Protein AF-A0A657PQG6-F1 (afdb_monomer_lite)

InterPro domains:
  IPR012336 Thioredoxin-like fold [PF13899] (31-86)
  IPR036249 Thioredoxin-like superfamily [SSF52833] (16-89)

pLDDT: mean 85.12, std 19.15, range [45.16, 98.56]

Secondary structure (DSSP, 8-state):
--SSSTTSSSSSS------------PPEEPSBHHHHHHHHHHHT--EEEEEE-TT-HHHHHHIIIIIHHHHHTTTTTTT-EEEEEESS--SEEE-TTS-EEEHHHHHHHTT---

Structure (mmCIF, N/CA/C/O backbone):
data_AF-A0A657PQG6-F1
#
_entry.id   AF-A0A657PQG6-F1
#
loop_
_atom_site.group_PDB
_atom_site.id
_atom_site.type_symbol
_atom_site.label_atom_id
_atom_site.label_alt_id
_atom_site.label_comp_id
_atom_site.label_asym_id
_atom_site.label_entity_id
_atom_site.label_seq_id
_atom_site.pdbx_PDB_ins_code
_atom_site.Cartn_x
_atom_site.Cartn_y
_atom_site.Cartn_z
_atom_site.occupancy
_atom_site.B_iso_or_equiv
_atom_site.auth_seq_id
_atom_site.auth_comp_id
_atom_site.auth_asym_id
_atom_site.auth_atom_id
_atom_site.pdbx_PDB_model_num
ATOM 1 N N . MET A 1 1 ? 28.199 -11.681 62.752 1.00 46.59 1 MET A N 1
ATOM 2 C CA . MET A 1 1 ? 26.882 -11.893 62.102 1.00 46.59 1 MET A CA 1
ATOM 3 C C . MET A 1 1 ? 26.497 -10.718 61.183 1.00 46.59 1 MET A C 1
ATOM 5 O O . MET A 1 1 ? 25.406 -10.188 61.295 1.00 46.59 1 MET A O 1
ATOM 9 N N . LYS A 1 2 ? 27.387 -10.283 60.269 1.00 46.31 2 LYS A N 1
ATOM 10 C CA . LYS A 1 2 ? 27.177 -9.099 59.397 1.00 46.31 2 LYS A CA 1
ATOM 11 C C . LYS A 1 2 ? 27.077 -9.433 57.897 1.00 46.31 2 LYS A C 1
ATOM 13 O O . LYS A 1 2 ? 26.935 -8.536 57.080 1.00 46.31 2 LYS A O 1
ATOM 18 N N . LYS A 1 3 ? 27.152 -10.719 57.524 1.00 47.78 3 LYS A N 1
ATOM 19 C CA . LYS A 1 3 ? 27.176 -11.155 56.115 1.00 47.78 3 LYS A CA 1
ATOM 20 C C . LYS A 1 3 ? 25.785 -11.342 55.492 1.00 47.78 3 LYS A C 1
ATOM 22 O O . LYS A 1 3 ? 25.679 -11.340 54.276 1.00 47.78 3 LYS A O 1
ATOM 27 N N . SER A 1 4 ? 24.727 -11.434 56.300 1.00 49.72 4 SER A N 1
ATOM 28 C CA . SER A 1 4 ? 23.377 -11.746 55.802 1.00 49.72 4 SER A CA 1
ATOM 29 C C . SER A 1 4 ? 22.587 -10.527 55.305 1.00 49.72 4 SER A C 1
ATOM 31 O O . SER A 1 4 ? 21.626 -10.695 54.569 1.00 49.72 4 SER A O 1
ATOM 33 N N . ILE A 1 5 ? 22.998 -9.302 55.661 1.00 50.53 5 ILE A N 1
ATOM 34 C CA . ILE A 1 5 ? 22.299 -8.062 55.262 1.00 50.53 5 ILE A CA 1
ATOM 35 C C . ILE A 1 5 ? 22.761 -7.578 53.876 1.00 50.53 5 ILE A C 1
ATOM 37 O O . ILE A 1 5 ? 21.990 -6.974 53.138 1.00 50.53 5 ILE A O 1
ATOM 41 N N . SER A 1 6 ? 23.990 -7.922 53.472 1.00 47.03 6 SER A N 1
ATOM 42 C CA . SER A 1 6 ? 24.551 -7.530 52.172 1.00 47.03 6 SER A CA 1
ATOM 43 C C . SER A 1 6 ? 23.904 -8.242 50.978 1.00 47.03 6 SER A C 1
ATOM 45 O O . SER A 1 6 ? 24.015 -7.752 49.859 1.00 47.03 6 SER A O 1
ATOM 47 N N . LEU A 1 7 ? 23.241 -9.385 51.194 1.00 48.12 7 LEU A N 1
ATOM 48 C CA . LEU A 1 7 ? 22.617 -10.159 50.114 1.00 48.12 7 LEU A CA 1
ATOM 49 C C . LEU A 1 7 ? 21.232 -9.636 49.703 1.00 48.12 7 LEU A C 1
ATOM 51 O O . LEU A 1 7 ? 20.788 -9.920 48.597 1.00 48.12 7 LEU A O 1
ATOM 55 N N . LEU A 1 8 ? 20.556 -8.859 50.556 1.00 50.97 8 LEU A N 1
ATOM 56 C CA . LEU A 1 8 ? 19.192 -8.384 50.289 1.00 50.97 8 LEU A CA 1
ATOM 57 C C . LEU A 1 8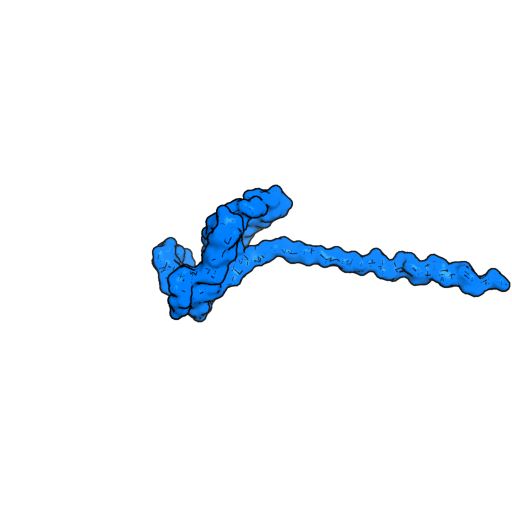 ? 19.142 -7.106 49.435 1.00 50.97 8 LEU A C 1
ATOM 59 O O . LEU A 1 8 ? 18.113 -6.819 48.835 1.00 50.97 8 LEU A O 1
ATOM 63 N N . LEU A 1 9 ? 20.250 -6.365 49.324 1.00 49.41 9 LEU A N 1
ATOM 64 C CA . LEU A 1 9 ? 20.324 -5.122 48.541 1.00 49.41 9 LEU A CA 1
ATOM 65 C C . LEU A 1 9 ? 20.792 -5.322 47.091 1.00 49.41 9 LEU A C 1
ATOM 67 O O . LEU A 1 9 ? 20.583 -4.441 46.266 1.00 49.41 9 LEU A O 1
ATOM 71 N N . PHE A 1 10 ? 21.377 -6.475 46.754 1.00 51.12 10 PHE A N 1
ATOM 72 C CA . PHE A 1 10 ? 21.836 -6.761 45.386 1.00 51.12 10 PHE A CA 1
ATOM 73 C C . PHE A 1 10 ? 20.771 -7.463 44.519 1.00 51.12 10 PHE A C 1
ATOM 75 O O . PHE A 1 10 ? 20.937 -7.588 43.311 1.00 51.12 10 PHE A O 1
A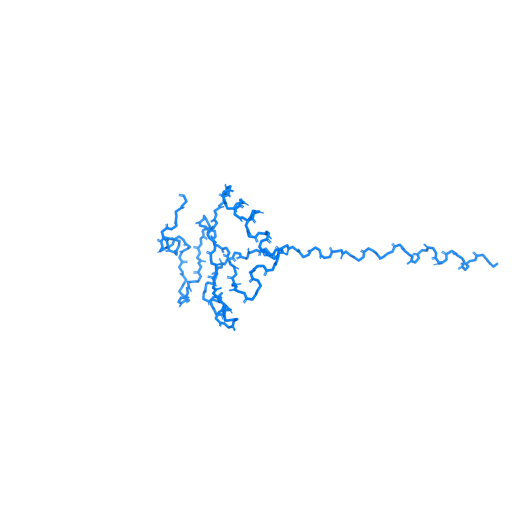TOM 82 N N . GLY A 1 11 ? 19.658 -7.908 45.119 1.00 47.47 11 GLY A N 1
ATOM 83 C CA . GLY A 1 11 ? 18.587 -8.636 44.425 1.00 47.47 11 GLY A CA 1
ATOM 84 C C . GLY A 1 11 ? 17.505 -7.765 43.772 1.00 47.47 11 GLY A C 1
ATOM 85 O O . GLY A 1 11 ? 16.726 -8.270 42.973 1.00 47.47 11 GLY A O 1
ATOM 86 N N . LEU A 1 12 ? 17.446 -6.464 44.081 1.00 53.75 12 LEU A N 1
ATOM 87 C CA . LEU A 1 12 ? 16.391 -5.552 43.601 1.00 53.75 12 LEU A CA 1
ATOM 88 C C . LEU A 1 12 ? 16.761 -4.767 42.327 1.00 53.75 12 LEU A C 1
ATOM 90 O O . LEU A 1 12 ? 15.947 -3.992 41.837 1.00 53.75 12 LEU A O 1
ATOM 94 N N . MET A 1 13 ? 17.957 -4.972 41.765 1.00 56.59 13 MET A N 1
ATOM 95 C CA . MET A 1 13 ? 18.503 -4.151 40.670 1.00 56.59 13 MET A CA 1
ATOM 96 C C . MET A 1 13 ? 18.581 -4.881 39.315 1.00 56.59 13 MET A C 1
ATOM 98 O O . MET A 1 13 ? 19.475 -4.610 38.524 1.00 56.59 13 MET A O 1
ATOM 102 N N . PHE A 1 14 ? 17.676 -5.824 39.029 1.00 57.28 14 PHE A N 1
ATOM 103 C CA . PHE A 1 14 ? 17.650 -6.512 37.722 1.00 57.28 14 PHE A CA 1
ATOM 104 C C . PHE A 1 14 ? 16.251 -6.757 37.134 1.00 57.28 14 PHE A C 1
ATOM 106 O O . PHE A 1 14 ? 16.107 -7.522 36.185 1.00 57.28 14 PHE A O 1
ATOM 113 N N . ILE A 1 15 ? 15.214 -6.072 37.631 1.00 55.59 15 ILE A N 1
ATOM 114 C CA . ILE A 1 15 ? 13.881 -6.073 37.000 1.00 55.59 15 ILE A CA 1
ATOM 115 C C . ILE A 1 15 ? 13.725 -4.814 36.137 1.00 55.59 15 ILE A C 1
ATOM 117 O O . ILE A 1 15 ? 12.837 -3.996 36.339 1.00 55.59 15 ILE A O 1
ATOM 121 N N . SER A 1 16 ? 14.605 -4.641 35.156 1.00 55.09 16 SER A N 1
ATOM 122 C CA . SER A 1 16 ? 14.278 -3.886 33.944 1.00 55.09 16 SER A CA 1
ATOM 123 C C . SER A 1 16 ? 14.071 -4.901 32.829 1.00 55.09 16 SER A C 1
ATOM 125 O O . SER A 1 16 ? 14.841 -5.001 31.876 1.00 55.09 16 SER A O 1
ATOM 127 N N . LEU A 1 17 ? 13.025 -5.714 33.005 1.00 54.62 17 LEU A N 1
ATOM 128 C CA . LEU A 1 17 ? 12.463 -6.527 31.940 1.00 54.62 17 LEU A CA 1
ATOM 129 C C . LEU A 1 17 ? 12.057 -5.539 30.846 1.00 54.62 17 LEU A C 1
ATOM 131 O O . LEU A 1 17 ? 11.155 -4.728 31.051 1.00 54.62 17 LEU A O 1
ATOM 135 N N . GLY A 1 18 ? 12.832 -5.523 29.760 1.00 54.38 18 GLY A N 1
ATOM 136 C CA . GLY A 1 18 ? 12.673 -4.567 28.678 1.00 54.38 18 GLY A CA 1
ATOM 137 C C . GLY A 1 18 ? 11.211 -4.493 28.274 1.00 54.38 18 GLY A C 1
ATOM 138 O O . GLY A 1 18 ? 10.582 -5.522 28.025 1.00 54.38 18 GLY A O 1
ATOM 139 N N . ALA A 1 19 ? 10.669 -3.277 28.225 1.00 53.94 19 ALA A N 1
ATOM 140 C CA . ALA A 1 19 ? 9.474 -3.046 27.447 1.00 53.94 19 ALA A CA 1
ATOM 141 C C . ALA A 1 19 ? 9.820 -3.523 26.037 1.00 53.94 19 ALA A C 1
ATOM 143 O O . ALA A 1 19 ? 10.610 -2.886 25.338 1.00 53.94 19 ALA A O 1
ATOM 144 N N . LEU A 1 20 ? 9.292 -4.686 25.655 1.00 49.31 20 LEU A N 1
ATOM 145 C CA . LEU A 1 20 ? 9.184 -5.058 24.263 1.00 49.31 20 LEU A CA 1
ATOM 146 C C . LEU A 1 20 ? 8.258 -3.986 23.703 1.00 49.31 20 LEU A C 1
ATOM 148 O O . LEU A 1 20 ? 7.039 -4.077 23.839 1.00 49.31 20 LEU A O 1
ATOM 152 N N . GLN A 1 21 ? 8.839 -2.886 23.223 1.00 45.16 21 GLN A N 1
ATOM 153 C CA . GLN A 1 21 ? 8.083 -1.941 22.436 1.00 45.16 21 GLN A CA 1
ATOM 154 C C . GLN A 1 21 ? 7.618 -2.768 21.252 1.00 45.16 21 GLN A C 1
ATOM 156 O O . GLN A 1 21 ? 8.422 -3.194 20.423 1.00 45.16 21 GLN A O 1
ATOM 161 N N . ALA A 1 22 ? 6.334 -3.118 21.270 1.00 49.09 22 ALA A N 1
ATOM 162 C CA . ALA A 1 22 ? 5.673 -3.595 20.086 1.00 49.09 22 ALA A CA 1
ATOM 163 C C . ALA A 1 22 ? 5.837 -2.447 19.097 1.00 49.09 22 ALA A C 1
ATOM 165 O O . ALA A 1 22 ? 5.188 -1.412 19.243 1.00 49.09 22 ALA A O 1
ATOM 166 N N . GLU A 1 23 ? 6.798 -2.600 18.184 1.00 45.78 23 GLU A N 1
ATOM 167 C CA . GLU A 1 23 ? 6.901 -1.780 16.985 1.00 45.78 23 GLU A CA 1
ATOM 168 C C . GLU A 1 23 ? 5.468 -1.667 16.459 1.00 45.78 23 GLU A C 1
ATOM 170 O O . GLU A 1 23 ? 4.836 -2.717 16.257 1.00 45.78 23 GLU A O 1
ATOM 175 N N . PRO A 1 24 ? 4.904 -0.444 16.400 1.00 48.97 24 PRO A N 1
ATOM 176 C CA . PRO A 1 24 ? 3.498 -0.246 16.079 1.00 48.97 24 PRO A CA 1
ATOM 177 C C . PRO A 1 24 ? 3.265 -1.005 14.796 1.00 48.97 24 PRO A C 1
ATOM 179 O O . PRO A 1 24 ? 3.957 -0.684 13.844 1.00 48.97 24 PRO A O 1
ATOM 182 N N . ALA A 1 25 ? 2.415 -2.045 14.838 1.00 51.50 25 ALA A N 1
ATOM 183 C CA . ALA A 1 25 ? 2.340 -3.118 13.848 1.00 51.50 25 ALA A CA 1
ATOM 184 C C . ALA A 1 25 ? 2.599 -2.574 12.446 1.00 51.50 25 ALA A C 1
ATOM 186 O O . ALA A 1 25 ? 1.670 -2.107 11.785 1.00 51.50 25 ALA A O 1
ATOM 187 N N . SER A 1 26 ? 3.877 -2.549 12.053 1.00 54.97 26 SER A N 1
ATOM 188 C CA . SER A 1 26 ? 4.274 -1.659 10.977 1.00 54.97 26 SER A CA 1
ATOM 189 C C . SER A 1 26 ? 3.671 -2.275 9.742 1.00 54.97 26 SER A C 1
ATOM 191 O O . SER A 1 26 ? 3.856 -3.463 9.444 1.00 54.97 26 SER A O 1
ATOM 193 N N . LEU A 1 27 ? 2.766 -1.508 9.144 1.00 73.62 27 LEU A N 1
ATOM 194 C CA . LEU A 1 27 ? 1.989 -1.913 7.993 1.00 73.62 27 LEU A CA 1
ATOM 195 C C . LEU A 1 27 ? 2.950 -2.555 6.994 1.00 73.62 27 LEU A C 1
ATOM 197 O O . LEU A 1 27 ? 3.942 -1.961 6.579 1.00 73.62 27 LEU A O 1
ATOM 201 N N . ARG A 1 28 ? 2.725 -3.834 6.692 1.00 89.31 28 ARG A N 1
ATOM 202 C CA . ARG A 1 28 ? 3.740 -4.619 5.988 1.00 89.31 28 ARG A CA 1
ATOM 203 C C . ARG A 1 28 ? 3.713 -4.292 4.510 1.00 89.31 28 ARG A C 1
ATOM 205 O O . ARG A 1 28 ? 2.646 -4.320 3.895 1.00 89.31 28 ARG A O 1
ATOM 212 N N . GLN A 1 29 ? 4.891 -4.082 3.940 1.00 93.56 29 GLN A N 1
ATOM 213 C CA . GLN A 1 29 ? 5.068 -4.075 2.499 1.00 93.56 29 GLN A CA 1
ATOM 214 C C . GLN A 1 29 ? 4.720 -5.452 1.922 1.00 93.56 29 GLN A C 1
ATOM 216 O O . GLN A 1 29 ? 5.248 -6.468 2.382 1.00 93.56 29 GLN A O 1
ATOM 221 N N . THR A 1 30 ? 3.854 -5.502 0.913 1.00 96.12 30 THR A N 1
ATOM 222 C CA . THR A 1 30 ? 3.508 -6.754 0.235 1.00 96.12 30 THR A CA 1
ATOM 223 C C . THR A 1 30 ? 4.436 -7.052 -0.940 1.00 96.12 30 THR A C 1
ATOM 225 O O . THR A 1 30 ? 4.899 -6.161 -1.651 1.00 96.12 30 THR A O 1
ATOM 228 N N . THR A 1 31 ? 4.696 -8.341 -1.151 1.00 96.19 31 THR A N 1
ATOM 229 C CA . THR A 1 31 ? 5.319 -8.882 -2.372 1.00 96.19 31 THR A CA 1
ATOM 230 C C . THR A 1 31 ? 4.519 -10.050 -2.959 1.00 96.19 31 THR A C 1
ATOM 232 O O . THR A 1 31 ? 4.888 -10.580 -4.010 1.00 96.19 31 THR A O 1
ATOM 235 N N . ASP A 1 32 ? 3.416 -10.433 -2.305 1.00 98.06 32 ASP A N 1
ATOM 236 C CA . ASP A 1 32 ? 2.560 -11.557 -2.678 1.00 98.06 32 ASP A CA 1
ATOM 237 C C . ASP A 1 32 ? 1.095 -11.257 -2.328 1.00 98.06 32 ASP A C 1
ATOM 239 O O . ASP A 1 32 ? 0.612 -11.500 -1.217 1.00 98.06 32 ASP A O 1
ATOM 243 N N . LEU A 1 33 ? 0.388 -10.702 -3.307 1.00 98.25 33 LEU A N 1
ATOM 244 C CA . LEU A 1 33 ? -1.006 -10.300 -3.179 1.00 98.25 33 LEU A CA 1
ATOM 245 C C . LEU A 1 33 ? -1.953 -11.501 -3.143 1.00 98.25 33 LEU A C 1
ATOM 247 O O . LEU A 1 33 ? -2.994 -11.425 -2.492 1.00 98.25 33 LEU A O 1
ATOM 251 N N . ALA A 1 34 ? -1.599 -12.618 -3.786 1.00 98.56 34 ALA A N 1
ATOM 252 C CA . ALA A 1 34 ? -2.370 -13.855 -3.692 1.00 98.56 34 ALA A CA 1
ATOM 253 C C . ALA A 1 34 ? -2.367 -14.398 -2.254 1.00 98.56 34 ALA A C 1
ATOM 255 O O . ALA A 1 34 ? -3.423 -14.745 -1.713 1.00 98.56 34 ALA A O 1
ATOM 256 N N . ALA A 1 35 ? -1.201 -14.420 -1.603 1.00 98.44 35 ALA A N 1
ATOM 257 C CA . ALA A 1 35 ? -1.077 -14.835 -0.210 1.00 98.44 35 ALA A CA 1
ATOM 258 C C . ALA A 1 35 ? -1.839 -13.893 0.734 1.00 98.44 35 ALA A C 1
ATOM 260 O O . ALA A 1 35 ? -2.595 -14.359 1.594 1.00 98.44 35 ALA A O 1
ATOM 261 N N . ASP A 1 36 ? -1.700 -12.578 0.554 1.00 98.38 36 ASP A N 1
ATOM 262 C CA . ASP A 1 36 ? -2.418 -11.592 1.366 1.00 98.38 36 ASP A CA 1
ATOM 263 C C . ASP A 1 36 ? -3.940 -11.676 1.168 1.00 98.38 36 ASP A C 1
ATOM 265 O O . ASP A 1 36 ? -4.687 -11.666 2.150 1.00 98.38 36 ASP A O 1
ATOM 269 N N . ALA A 1 37 ? -4.420 -11.865 -0.064 1.00 98.06 37 ALA A N 1
ATOM 270 C CA . ALA A 1 37 ? -5.839 -12.079 -0.343 1.00 98.06 37 ALA A CA 1
ATOM 271 C C . ALA A 1 37 ? -6.367 -13.367 0.305 1.00 98.06 37 ALA A C 1
ATOM 273 O O . ALA A 1 37 ? -7.473 -13.377 0.848 1.00 98.06 37 ALA A O 1
ATOM 274 N N . ALA A 1 38 ? -5.579 -14.445 0.319 1.00 98.38 38 ALA A N 1
ATOM 275 C CA . ALA A 1 38 ? -5.951 -15.680 1.006 1.00 98.38 38 ALA A CA 1
ATOM 276 C C . ALA A 1 38 ? -6.022 -15.504 2.534 1.00 98.38 38 ALA A C 1
ATOM 278 O O . ALA A 1 38 ? -6.857 -16.133 3.189 1.00 98.38 38 ALA A O 1
ATOM 279 N N . ILE A 1 39 ? -5.169 -14.661 3.127 1.00 97.81 39 ILE A N 1
ATOM 280 C CA . ILE A 1 39 ? -5.252 -14.301 4.552 1.00 97.81 39 ILE A CA 1
ATOM 281 C C . ILE A 1 39 ? -6.523 -13.488 4.814 1.00 97.81 39 ILE A C 1
ATOM 283 O O . ILE A 1 39 ? -7.311 -13.872 5.678 1.00 97.81 39 ILE A O 1
ATOM 287 N N . ALA A 1 40 ? -6.750 -12.422 4.044 1.00 98.00 40 ALA A N 1
ATOM 288 C CA . ALA A 1 40 ? -7.915 -11.546 4.174 1.00 98.00 40 ALA A CA 1
ATOM 289 C C . ALA A 1 40 ? -9.229 -12.336 4.038 1.00 98.00 40 ALA A C 1
ATOM 291 O O . ALA A 1 40 ? -10.101 -12.269 4.904 1.00 98.00 40 ALA A O 1
ATOM 292 N N . LYS A 1 41 ? -9.311 -13.206 3.021 1.00 98.25 41 LYS A N 1
ATOM 293 C CA . LYS A 1 41 ? -10.459 -14.090 2.784 1.00 98.25 41 LYS A CA 1
ATOM 294 C C . LYS A 1 41 ? -10.717 -15.044 3.949 1.00 98.25 41 LYS A C 1
ATOM 296 O O . LYS A 1 41 ? -11.865 -15.200 4.347 1.00 98.25 41 LYS A O 1
ATOM 301 N N . ARG A 1 42 ? -9.675 -15.677 4.505 1.00 98.38 42 ARG A N 1
ATOM 302 C CA . ARG A 1 42 ? -9.817 -16.573 5.671 1.00 98.38 42 ARG A CA 1
ATOM 303 C C . ARG A 1 42 ? -10.270 -15.830 6.924 1.00 98.38 42 ARG A C 1
ATOM 305 O O . ARG A 1 42 ? -11.033 -16.388 7.701 1.00 98.38 42 ARG A O 1
ATOM 312 N N . ALA A 1 43 ? -9.807 -14.598 7.105 1.00 97.19 43 ALA A N 1
ATOM 313 C CA . ALA A 1 43 ? -10.216 -13.736 8.207 1.00 97.19 43 ALA A CA 1
ATOM 314 C C . ALA A 1 43 ? -11.599 -13.086 7.992 1.00 97.19 43 ALA A C 1
ATOM 316 O O . ALA A 1 43 ? -12.128 -12.486 8.920 1.00 97.19 43 ALA A O 1
ATOM 317 N N . GLY A 1 44 ? -12.191 -13.201 6.796 1.00 98.12 44 GLY A N 1
ATOM 318 C CA . GLY A 1 44 ? -13.488 -12.598 6.479 1.00 98.12 44 GLY A CA 1
ATOM 319 C C . GLY A 1 44 ? -13.455 -11.070 6.387 1.00 98.12 44 GLY A C 1
ATOM 320 O O . GLY A 1 44 ? -14.488 -10.432 6.570 1.00 98.12 44 GLY A O 1
ATOM 321 N N . VAL A 1 45 ? -12.289 -10.480 6.109 1.00 98.12 45 VAL A N 1
ATOM 322 C CA . VAL A 1 45 ? -12.090 -9.024 6.031 1.00 98.12 45 VAL A CA 1
ATOM 323 C C . VAL A 1 45 ? -11.533 -8.619 4.663 1.00 98.12 45 VAL A C 1
ATOM 325 O O . VAL A 1 45 ? -10.820 -9.407 4.040 1.00 98.12 45 VAL A O 1
ATOM 328 N N . PRO A 1 46 ? -11.816 -7.406 4.160 1.00 98.12 46 PRO A N 1
ATOM 329 C CA . PRO A 1 46 ? -11.172 -6.884 2.957 1.00 98.12 46 PRO A CA 1
ATOM 330 C C . PRO A 1 46 ? -9.667 -6.626 3.157 1.00 98.12 46 PRO A C 1
ATOM 332 O O . PRO A 1 46 ? -9.207 -6.319 4.258 1.00 98.12 46 PRO A O 1
ATOM 335 N N . LEU A 1 47 ? -8.904 -6.710 2.062 1.00 97.19 47 LEU A N 1
ATOM 336 C CA . LEU A 1 47 ? -7.516 -6.247 1.982 1.00 97.19 47 LEU A CA 1
ATOM 337 C C . LEU A 1 47 ? -7.506 -4.753 1.630 1.00 97.19 47 LEU A C 1
ATOM 339 O O . LEU A 1 47 ? -7.892 -4.377 0.526 1.00 97.19 47 LEU A O 1
ATOM 343 N N . MET A 1 48 ? -7.043 -3.912 2.552 1.00 96.69 48 MET A N 1
ATOM 344 C CA . MET A 1 48 ? -6.748 -2.508 2.286 1.00 96.69 48 MET A CA 1
ATOM 345 C C . MET A 1 48 ? -5.298 -2.389 1.814 1.00 96.69 48 MET A C 1
ATOM 347 O O . MET A 1 48 ? -4.361 -2.498 2.609 1.00 96.69 48 MET A O 1
ATOM 351 N N . LEU A 1 49 ? -5.128 -2.192 0.508 1.00 96.62 49 LEU A N 1
ATOM 352 C CA . LEU A 1 49 ? -3.829 -1.960 -0.109 1.00 96.62 49 LEU A CA 1
ATOM 353 C C . LEU A 1 49 ? -3.553 -0.458 -0.175 1.00 96.62 49 LEU A C 1
ATOM 355 O O . LEU A 1 49 ? -4.314 0.291 -0.784 1.00 96.62 49 LEU A O 1
ATOM 359 N N . ILE A 1 50 ? -2.471 -0.028 0.459 1.00 96.25 50 ILE A N 1
ATOM 360 C CA . ILE A 1 50 ? -2.076 1.372 0.558 1.00 96.25 50 ILE A CA 1
ATOM 361 C C . ILE A 1 50 ? -0.862 1.576 -0.340 1.00 96.25 50 ILE A C 1
ATOM 363 O O . ILE A 1 50 ? 0.183 0.959 -0.135 1.00 96.25 50 ILE A O 1
ATOM 367 N N . PHE A 1 51 ? -0.991 2.438 -1.340 1.00 96.06 51 PHE A N 1
ATOM 368 C CA . PHE A 1 51 ? 0.138 2.805 -2.183 1.00 96.06 51 PHE A CA 1
ATOM 369 C C . PHE A 1 51 ? 1.010 3.833 -1.460 1.00 96.06 51 PHE A C 1
ATOM 371 O O . PHE A 1 51 ? 0.504 4.822 -0.929 1.00 96.06 51 PHE A O 1
ATOM 378 N N . SER A 1 52 ? 2.315 3.587 -1.430 1.00 94.50 52 SER A N 1
ATOM 379 C CA . SER A 1 52 ? 3.324 4.498 -0.886 1.00 94.50 52 SER A CA 1
ATOM 380 C C . SER A 1 52 ? 4.409 4.770 -1.925 1.00 94.50 52 SER A C 1
ATOM 382 O O . SER A 1 52 ? 4.493 4.075 -2.934 1.00 94.50 52 SER A O 1
ATOM 384 N N . ALA A 1 53 ? 5.226 5.789 -1.687 1.00 94.88 53 ALA A N 1
ATOM 385 C CA . ALA A 1 53 ? 6.354 6.159 -2.535 1.00 94.88 53 ALA A CA 1
ATOM 386 C C . ALA A 1 53 ? 7.531 6.604 -1.658 1.00 94.88 53 ALA A C 1
ATOM 388 O O . ALA A 1 53 ? 7.337 7.032 -0.509 1.00 94.88 53 ALA A O 1
ATOM 389 N N . ASP A 1 54 ? 8.744 6.518 -2.190 1.00 93.06 54 ASP A N 1
ATOM 390 C CA . ASP A 1 54 ? 9.945 6.985 -1.512 1.00 93.06 54 ASP A CA 1
ATOM 391 C C . ASP A 1 54 ? 9.884 8.512 -1.350 1.00 93.06 54 ASP A C 1
ATOM 393 O O . ASP A 1 54 ? 9.487 9.249 -2.249 1.00 93.06 54 ASP A O 1
ATOM 397 N N . ASN A 1 55 ? 10.275 9.022 -0.177 1.00 91.62 55 ASN A N 1
ATOM 398 C CA . ASN A 1 55 ? 10.251 10.461 0.140 1.00 91.62 55 ASN A CA 1
ATOM 399 C C . ASN A 1 55 ? 8.866 11.142 -0.008 1.00 91.62 55 ASN A C 1
ATOM 401 O O . ASN A 1 55 ? 8.771 12.351 -0.221 1.00 91.62 55 ASN A O 1
ATOM 405 N N . CYS A 1 56 ? 7.776 10.391 0.156 1.00 93.31 56 CYS A N 1
ATOM 406 C CA . CYS A 1 56 ? 6.410 10.895 0.025 1.00 93.31 56 CYS A CA 1
ATOM 407 C C . CYS A 1 56 ? 5.882 11.553 1.316 1.00 93.31 56 CYS A C 1
ATOM 409 O O . CYS A 1 56 ? 5.430 10.873 2.240 1.00 93.31 56 CYS A O 1
ATOM 411 N N . ILE A 1 57 ? 5.863 12.890 1.373 1.00 94.88 57 ILE A N 1
ATOM 412 C CA . ILE A 1 57 ? 5.354 13.644 2.542 1.00 94.88 57 ILE A CA 1
ATOM 413 C C . ILE A 1 57 ? 3.864 13.363 2.798 1.00 94.88 57 ILE A C 1
ATOM 415 O O . ILE A 1 57 ? 3.436 13.274 3.946 1.00 94.88 57 ILE A O 1
ATOM 419 N N . TYR A 1 58 ? 3.060 13.189 1.746 1.00 94.38 58 TYR A N 1
ATOM 420 C CA . TYR A 1 58 ? 1.638 12.870 1.903 1.00 94.38 58 TYR A CA 1
ATOM 421 C C . TYR A 1 58 ? 1.413 11.475 2.487 1.00 94.38 58 TYR A C 1
ATOM 423 O O . TYR A 1 58 ? 0.520 11.301 3.309 1.00 94.38 58 TYR A O 1
ATOM 431 N N . CYS A 1 59 ? 2.256 10.508 2.129 1.00 93.75 59 CYS A N 1
ATOM 432 C CA . CYS A 1 59 ? 2.228 9.166 2.695 1.00 93.75 59 CYS A CA 1
ATOM 433 C C . CYS A 1 59 ? 2.582 9.213 4.187 1.00 93.75 59 CYS A C 1
ATOM 435 O O . CYS A 1 59 ? 1.882 8.620 5.000 1.00 93.75 59 CYS A O 1
ATOM 437 N N . GLN A 1 60 ? 3.598 10.004 4.558 1.00 93.69 60 GLN A N 1
ATOM 438 C CA . GLN A 1 60 ? 3.970 10.222 5.961 1.00 93.69 60 GLN A CA 1
ATOM 439 C C . GLN A 1 60 ? 2.835 10.869 6.766 1.00 93.69 60 GLN A C 1
ATOM 441 O O . GLN A 1 60 ? 2.583 10.456 7.893 1.00 93.69 60 GLN A O 1
ATOM 446 N N . ARG A 1 61 ? 2.125 11.853 6.193 1.00 96.06 61 ARG A N 1
ATOM 447 C CA . ARG A 1 61 ? 0.948 12.465 6.835 1.00 96.06 61 ARG A CA 1
ATOM 448 C C . ARG A 1 61 ? -0.219 11.493 6.963 1.00 96.06 61 ARG A C 1
ATOM 450 O O . ARG A 1 61 ? -0.827 11.426 8.023 1.00 96.06 61 ARG A O 1
ATOM 457 N N . LEU A 1 62 ? -0.524 10.722 5.916 1.00 95.06 62 LEU A N 1
ATOM 458 C CA . LEU A 1 62 ? -1.553 9.680 5.978 1.00 95.06 62 LEU A CA 1
ATOM 459 C C . LEU A 1 62 ? -1.249 8.701 7.118 1.00 95.06 62 LEU A C 1
ATOM 461 O O . LEU A 1 62 ? -2.136 8.354 7.897 1.00 95.06 62 LEU A O 1
ATOM 465 N N . GLU A 1 63 ? 0.009 8.291 7.241 1.00 93.38 63 GLU A N 1
ATOM 466 C CA . GLU A 1 63 ? 0.446 7.403 8.306 1.00 93.38 63 GLU A CA 1
ATOM 467 C C . GLU A 1 63 ? 0.303 8.045 9.693 1.00 93.38 63 GLU A C 1
ATOM 469 O O . GLU A 1 63 ? -0.348 7.468 10.563 1.00 93.38 63 GLU A O 1
ATOM 474 N N . SER A 1 64 ? 0.848 9.243 9.909 1.00 95.19 64 SER A N 1
ATOM 475 C CA . SER A 1 64 ? 0.880 9.871 11.236 1.00 95.19 64 SER A CA 1
ATOM 476 C C . SER A 1 64 ? -0.471 10.414 11.709 1.00 95.19 64 SER A C 1
ATOM 478 O O . SER A 1 64 ? -0.748 10.380 12.908 1.00 95.19 64 SER A O 1
ATOM 480 N N . GLU A 1 65 ? -1.310 10.902 10.797 1.00 96.25 65 GLU A N 1
ATOM 481 C CA . GLU A 1 65 ? -2.560 11.595 11.131 1.00 96.25 65 GLU A CA 1
ATOM 482 C C . GLU A 1 65 ? -3.790 10.686 11.033 1.00 96.25 65 GLU A C 1
ATOM 484 O O . GLU A 1 65 ? -4.797 10.954 11.689 1.00 96.25 65 GLU A O 1
ATOM 489 N N . VAL A 1 66 ? -3.728 9.604 10.245 1.00 95.06 66 VAL A N 1
ATOM 490 C CA . VAL A 1 66 ? -4.888 8.731 9.991 1.00 95.06 66 VAL A CA 1
ATOM 491 C C . VAL A 1 66 ? -4.612 7.290 10.402 1.00 95.06 66 VAL A C 1
ATOM 493 O O . VAL A 1 66 ? -5.316 6.752 11.258 1.00 95.06 66 VAL A O 1
ATOM 496 N N . LEU A 1 67 ? -3.597 6.652 9.813 1.00 94.44 67 LEU A N 1
ATOM 497 C CA . LEU A 1 67 ? -3.399 5.210 9.979 1.00 94.44 67 LEU A CA 1
ATOM 498 C C . LEU A 1 67 ? -2.916 4.865 11.387 1.00 94.44 67 LEU A C 1
ATOM 500 O O . LEU A 1 67 ? -3.530 4.024 12.038 1.00 94.44 67 LEU A O 1
ATOM 504 N N . ASN A 1 68 ? -1.883 5.537 11.896 1.00 94.31 68 ASN A N 1
ATOM 505 C CA . ASN A 1 68 ? -1.325 5.264 13.222 1.00 94.31 68 AS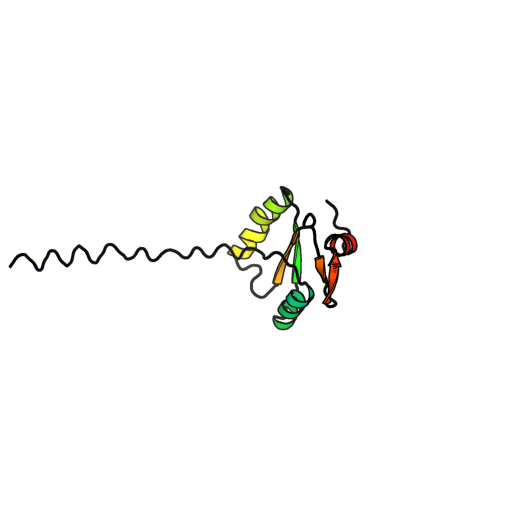N A CA 1
ATOM 506 C C . ASN A 1 68 ? -2.327 5.551 14.352 1.00 94.31 68 ASN A C 1
ATOM 508 O O . ASN A 1 68 ? -2.493 4.682 15.212 1.00 94.31 68 ASN A O 1
ATOM 512 N N . PRO A 1 69 ? -3.068 6.679 14.358 1.00 94.81 69 PRO A N 1
ATOM 513 C CA . PRO A 1 69 ? -4.141 6.889 15.330 1.00 94.81 69 PRO A CA 1
ATOM 514 C C . PRO A 1 69 ? -5.268 5.851 15.211 1.00 94.81 69 PRO A C 1
ATOM 516 O O . PRO A 1 69 ? -5.779 5.365 16.224 1.00 94.81 69 PRO A O 1
ATOM 519 N N . GLY A 1 70 ? -5.642 5.468 13.986 1.00 94.56 70 GLY A N 1
ATOM 520 C CA . GLY A 1 70 ? -6.634 4.420 13.744 1.00 94.56 70 GLY A CA 1
ATOM 521 C C . GLY A 1 70 ? -6.184 3.051 14.268 1.00 94.56 70 GLY A C 1
ATOM 522 O O . GLY A 1 70 ? -6.952 2.365 14.936 1.00 94.56 70 GLY A O 1
ATOM 523 N N . ILE A 1 71 ? -4.922 2.677 14.054 1.00 93.44 71 ILE A N 1
ATOM 524 C CA . ILE A 1 71 ? -4.320 1.452 14.602 1.00 93.44 71 ILE A CA 1
ATOM 525 C C . ILE A 1 71 ? -4.310 1.507 16.132 1.00 93.44 71 ILE A C 1
ATOM 527 O O . ILE A 1 71 ? -4.790 0.583 16.781 1.00 93.44 71 ILE A O 1
ATOM 531 N N . ALA A 1 72 ? -3.820 2.603 16.717 1.00 93.81 72 ALA A N 1
ATOM 532 C CA . ALA A 1 72 ? -3.717 2.757 18.168 1.00 93.81 72 ALA A CA 1
ATOM 533 C C . ALA A 1 72 ? -5.082 2.716 18.879 1.00 93.81 72 ALA A C 1
ATOM 535 O O . ALA A 1 72 ? -5.169 2.284 20.025 1.00 93.81 72 ALA A O 1
ATOM 536 N N . SER A 1 73 ? -6.148 3.148 18.200 1.00 95.62 73 SER A N 1
ATOM 537 C CA . SER A 1 73 ? -7.524 3.102 18.711 1.00 95.62 73 SER A CA 1
ATOM 538 C C . SER A 1 73 ? -8.264 1.791 18.412 1.00 95.62 73 SER A C 1
ATOM 540 O O . SER A 1 73 ? -9.430 1.662 18.785 1.00 95.62 73 SER A O 1
ATOM 542 N N . GLY A 1 74 ? -7.629 0.828 17.732 1.00 94.94 74 GLY A N 1
ATOM 543 C CA . GLY A 1 74 ? -8.270 -0.420 17.304 1.00 94.94 74 GLY A CA 1
ATOM 544 C C . GLY A 1 74 ? -9.313 -0.230 16.196 1.00 94.94 74 GLY A C 1
ATOM 545 O O . GLY A 1 74 ? -10.139 -1.108 15.951 1.00 94.94 74 GLY A O 1
ATOM 546 N N . GLN A 1 75 ? -9.303 0.907 15.489 1.00 95.38 75 GLN A N 1
ATOM 547 C CA . GLN A 1 75 ? -10.262 1.222 14.423 1.00 95.38 75 GLN A CA 1
ATOM 548 C C . GLN A 1 75 ? -10.268 0.164 13.307 1.00 95.38 75 GLN A C 1
ATOM 550 O O . GLN A 1 75 ? -11.284 -0.029 12.637 1.00 95.38 75 GLN A O 1
ATOM 555 N N . PHE A 1 76 ? -9.152 -0.519 13.081 1.00 94.19 76 PHE A N 1
ATOM 556 C CA . PHE A 1 76 ? -9.001 -1.495 12.001 1.00 94.19 76 PHE 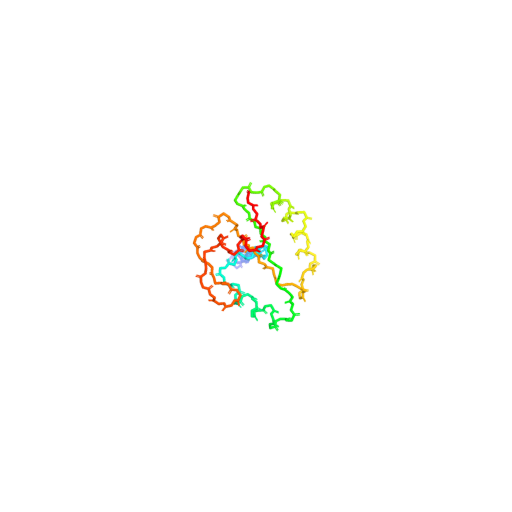A CA 1
ATOM 557 C C . PHE A 1 76 ? -9.083 -2.953 12.473 1.00 94.19 76 PHE A C 1
ATOM 559 O O . PHE A 1 76 ? -9.104 -3.862 11.637 1.00 94.19 76 PHE A O 1
ATOM 566 N N . ASP A 1 77 ? -9.185 -3.180 13.784 1.00 92.94 77 ASP A N 1
ATOM 567 C CA . ASP A 1 77 ? -9.136 -4.509 14.387 1.00 92.94 77 ASP A CA 1
ATOM 568 C C . ASP A 1 77 ? -10.277 -5.384 13.880 1.00 92.94 77 ASP A C 1
ATOM 570 O O . ASP A 1 77 ? -11.452 -5.029 13.969 1.00 92.94 77 ASP A O 1
ATOM 574 N N . ASN A 1 78 ? -9.926 -6.548 13.331 1.00 93.31 78 ASN A N 1
ATOM 575 C CA . ASN A 1 78 ? -10.872 -7.498 12.739 1.00 93.31 78 ASN A CA 1
ATOM 576 C C . ASN A 1 78 ? -11.774 -6.891 11.641 1.00 93.31 78 ASN A C 1
ATOM 578 O O . ASN A 1 78 ? -12.825 -7.455 11.340 1.00 93.31 78 ASN A O 1
ATOM 582 N N . ARG A 1 79 ? -11.385 -5.755 11.037 1.00 96.38 79 ARG A N 1
ATOM 583 C CA . ARG A 1 79 ? -12.158 -5.086 9.971 1.00 9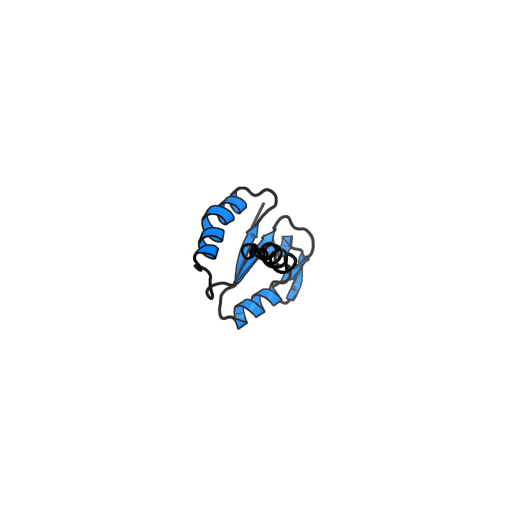6.38 79 ARG A CA 1
ATOM 584 C C . ARG A 1 79 ? -11.451 -5.052 8.629 1.00 96.38 79 ARG A C 1
ATOM 586 O O . ARG A 1 79 ? -12.128 -5.083 7.609 1.00 96.38 79 ARG A O 1
ATOM 593 N N . VAL A 1 80 ? -10.123 -4.975 8.614 1.00 96.62 80 VAL A N 1
ATOM 594 C CA . VAL A 1 80 ? -9.322 -4.917 7.384 1.00 96.62 80 VAL A CA 1
ATOM 595 C C . VAL A 1 80 ? -7.984 -5.632 7.584 1.00 96.62 80 VAL A C 1
ATOM 597 O O . VAL A 1 80 ? -7.401 -5.588 8.666 1.00 96.62 80 VAL A O 1
ATOM 600 N N . LEU A 1 81 ? -7.456 -6.256 6.531 1.00 96.50 81 LEU A N 1
ATOM 601 C CA . LEU A 1 81 ? -6.039 -6.610 6.450 1.00 96.50 81 LEU A CA 1
ATOM 602 C C . LEU A 1 81 ? -5.314 -5.478 5.727 1.00 96.50 81 LEU A C 1
ATOM 604 O O . LEU A 1 81 ? -5.637 -5.205 4.580 1.00 96.50 81 LEU A O 1
ATOM 608 N N . MET A 1 82 ? -4.341 -4.827 6.359 1.00 96.25 82 MET A N 1
ATOM 609 C CA . MET A 1 82 ? -3.648 -3.685 5.750 1.00 96.25 82 MET A CA 1
ATOM 610 C C . MET A 1 82 ? -2.271 -4.068 5.204 1.00 96.25 82 MET A C 1
ATOM 612 O O . MET A 1 82 ? -1.518 -4.801 5.860 1.00 96.25 82 MET A O 1
ATOM 616 N N . ARG A 1 83 ? -1.930 -3.565 4.014 1.00 96.94 83 ARG A N 1
ATOM 617 C CA . ARG A 1 83 ? -0.618 -3.739 3.371 1.00 96.94 83 ARG A CA 1
ATOM 618 C C . ARG A 1 83 ? -0.185 -2.478 2.649 1.00 96.94 83 ARG A C 1
ATOM 620 O O . ARG A 1 83 ? -1.016 -1.830 2.023 1.00 96.94 83 ARG A O 1
ATOM 627 N N . TYR A 1 84 ? 1.111 -2.196 2.679 1.00 96.12 84 TYR A N 1
ATOM 628 C CA . TYR A 1 84 ? 1.717 -1.212 1.791 1.00 96.12 84 TYR A CA 1
ATOM 629 C C . TYR A 1 84 ? 2.160 -1.854 0.477 1.00 96.12 84 TYR A C 1
ATOM 631 O O . TYR A 1 84 ? 2.546 -3.026 0.442 1.00 96.12 84 TYR A O 1
ATOM 639 N N . LEU A 1 85 ? 2.132 -1.062 -0.590 1.00 96.38 85 LEU A N 1
ATOM 640 C CA . LEU A 1 85 ? 2.835 -1.325 -1.835 1.00 96.38 85 LEU A CA 1
ATOM 641 C C . LEU A 1 85 ? 3.563 -0.047 -2.259 1.00 96.38 85 LEU A C 1
ATOM 643 O O . LEU A 1 85 ? 2.933 0.953 -2.589 1.00 96.38 85 LEU A O 1
ATOM 647 N N . ASN A 1 86 ? 4.896 -0.093 -2.244 1.00 95.38 86 ASN A N 1
ATOM 648 C CA . ASN A 1 86 ? 5.733 1.024 -2.687 1.00 95.38 86 ASN A CA 1
ATOM 649 C C . ASN A 1 86 ? 5.765 1.029 -4.217 1.00 95.38 86 ASN A C 1
ATOM 651 O O . ASN A 1 86 ? 6.161 0.035 -4.834 1.00 95.38 86 ASN A O 1
ATOM 655 N N . ILE A 1 87 ? 5.341 2.130 -4.822 1.00 95.81 87 ILE A N 1
ATOM 656 C CA . ILE A 1 87 ? 5.256 2.285 -6.275 1.00 95.81 87 ILE A CA 1
ATOM 657 C C . ILE A 1 87 ? 6.627 2.484 -6.927 1.00 95.81 87 ILE A C 1
ATOM 659 O O . ILE A 1 87 ? 6.810 2.076 -8.074 1.00 95.81 87 ILE A O 1
ATOM 663 N N . ASP A 1 88 ? 7.602 3.003 -6.179 1.00 94.75 88 ASP A N 1
ATOM 664 C CA . ASP A 1 88 ? 8.984 3.195 -6.632 1.00 94.75 88 ASP A CA 1
ATOM 665 C C . ASP A 1 88 ? 9.809 1.910 -6.521 1.00 94.75 88 ASP A C 1
ATOM 667 O O . ASP A 1 88 ? 10.862 1.764 -7.151 1.00 94.75 88 ASP A O 1
ATOM 671 N N . ALA A 1 89 ? 9.315 0.926 -5.759 1.00 92.69 89 ALA A N 1
ATOM 672 C CA . ALA A 1 89 ? 9.991 -0.349 -5.620 1.00 92.69 89 ALA A CA 1
ATOM 673 C C . ALA A 1 89 ? 10.103 -1.055 -6.979 1.00 92.69 89 ALA A C 1
ATOM 675 O O . ALA A 1 89 ? 9.121 -1.359 -7.668 1.00 92.69 89 ALA A O 1
ATOM 676 N N . GLY A 1 90 ? 11.343 -1.370 -7.346 1.00 93.06 90 GLY A N 1
ATOM 677 C CA . GLY A 1 90 ? 11.639 -2.226 -8.482 1.00 93.06 90 GLY A CA 1
ATOM 678 C C . GLY A 1 90 ? 11.237 -3.687 -8.246 1.00 93.06 90 GLY A C 1
ATOM 679 O O . GLY A 1 90 ? 10.744 -4.091 -7.196 1.00 93.06 90 GLY A O 1
ATOM 680 N N . GLY A 1 91 ? 11.507 -4.526 -9.244 1.00 96.00 91 GLY A N 1
ATOM 681 C CA . GLY A 1 91 ? 11.336 -5.973 -9.120 1.00 96.00 91 GLY A CA 1
ATOM 682 C C . GLY A 1 91 ? 9.941 -6.484 -9.482 1.00 96.00 91 GLY A C 1
ATOM 683 O O . GLY A 1 91 ? 9.232 -5.908 -10.318 1.00 96.00 91 GLY A O 1
ATOM 684 N N . LYS A 1 92 ? 9.607 -7.656 -8.935 1.00 97.62 92 LYS A N 1
ATOM 685 C CA . LYS A 1 92 ? 8.385 -8.401 -9.242 1.00 97.62 92 LYS A CA 1
ATOM 686 C C . LYS A 1 92 ? 7.633 -8.768 -7.970 1.00 97.62 92 LYS A C 1
ATOM 688 O O . LYS A 1 92 ? 8.265 -9.151 -6.987 1.00 97.62 92 LYS A O 1
ATOM 693 N N . ILE A 1 93 ? 6.312 -8.742 -8.060 1.00 98.00 93 ILE A N 1
ATOM 694 C CA . ILE A 1 93 ? 5.380 -9.222 -7.038 1.00 98.00 93 ILE A CA 1
ATOM 695 C C . ILE A 1 93 ? 4.588 -10.408 -7.593 1.00 98.00 93 ILE A C 1
ATOM 697 O O . ILE A 1 93 ? 4.545 -10.601 -8.814 1.00 98.00 93 ILE A O 1
ATOM 701 N N . ASN A 1 94 ? 3.969 -11.191 -6.717 1.00 98.56 94 ASN A N 1
ATOM 702 C CA . ASN A 1 94 ? 2.920 -12.121 -7.126 1.00 98.56 94 ASN A CA 1
ATOM 703 C C . ASN A 1 94 ? 1.579 -11.377 -7.060 1.00 98.56 94 ASN A C 1
ATOM 705 O O . ASN A 1 94 ? 1.236 -10.812 -6.022 1.00 98.56 94 ASN A O 1
ATOM 709 N N . ASP A 1 95 ? 0.870 -11.322 -8.181 1.00 98.38 95 ASP A N 1
ATOM 710 C CA . ASP A 1 95 ? -0.446 -10.699 -8.317 1.00 98.38 95 ASP A CA 1
ATOM 711 C C . ASP A 1 95 ? -1.541 -11.574 -7.680 1.00 98.38 95 ASP A C 1
ATOM 713 O O . ASP A 1 95 ? -1.278 -12.695 -7.244 1.00 98.38 95 ASP A O 1
ATOM 717 N N . PHE A 1 96 ? -2.779 -11.086 -7.623 1.00 98.06 96 PHE A N 1
ATOM 718 C CA . PHE A 1 96 ? -3.914 -11.791 -7.018 1.00 98.06 96 PHE A CA 1
ATOM 719 C C . PHE A 1 96 ? -4.229 -13.146 -7.662 1.00 98.06 96 PHE A C 1
ATOM 721 O O . PHE A 1 96 ? -4.731 -14.042 -6.985 1.00 98.06 96 PHE A O 1
ATOM 728 N N . ASP A 1 97 ? -3.929 -13.308 -8.950 1.00 97.75 97 ASP A N 1
ATOM 729 C CA . ASP A 1 97 ? -4.062 -14.572 -9.683 1.00 97.75 97 ASP A CA 1
ATOM 730 C C . ASP A 1 97 ? -2.846 -15.507 -9.507 1.00 97.75 97 ASP A C 1
ATOM 732 O O . ASP A 1 97 ? -2.797 -16.588 -10.093 1.00 97.75 97 ASP A O 1
ATOM 736 N N . GLY A 1 98 ? -1.860 -15.104 -8.699 1.00 97.88 98 GLY A N 1
ATOM 737 C CA . GLY A 1 98 ? -0.603 -15.817 -8.477 1.00 97.88 98 GLY A CA 1
ATOM 738 C C . GLY A 1 98 ? 0.457 -15.570 -9.553 1.00 97.88 98 GLY A C 1
ATOM 739 O O . GLY A 1 98 ? 1.573 -16.083 -9.437 1.00 97.88 98 GLY A O 1
ATOM 740 N N . SER A 1 99 ? 0.163 -14.786 -10.595 1.00 98.25 99 SER A N 1
ATOM 741 C CA . SER A 1 99 ? 1.130 -14.481 -11.648 1.00 98.25 99 SER A CA 1
ATOM 742 C C . SER A 1 99 ? 2.249 -13.569 -11.137 1.00 98.25 99 SER A C 1
ATOM 744 O O . SER A 1 99 ? 2.034 -12.612 -10.395 1.00 98.25 99 SER A O 1
ATOM 746 N N . ARG A 1 100 ? 3.494 -13.852 -11.540 1.00 98.38 100 ARG A N 1
ATOM 747 C CA . ARG A 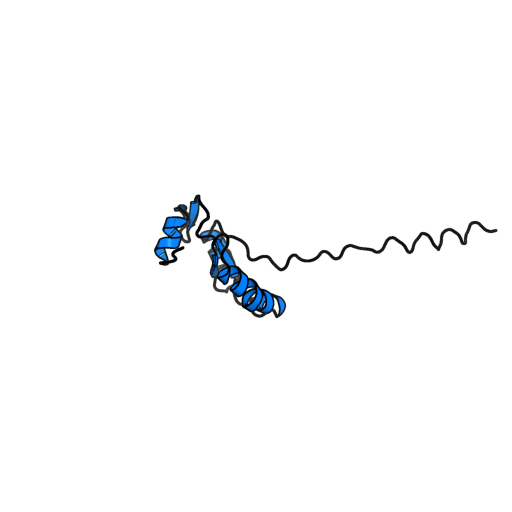1 100 ? 4.660 -13.061 -11.121 1.00 98.38 100 ARG A CA 1
ATOM 748 C C . ARG A 1 100 ? 4.927 -11.907 -12.089 1.00 98.38 100 ARG A C 1
ATOM 750 O O . ARG A 1 100 ? 5.646 -12.074 -13.081 1.00 98.38 100 ARG A O 1
ATOM 757 N N . ILE A 1 101 ? 4.404 -10.722 -11.782 1.00 98.31 101 ILE A N 1
ATOM 758 C CA . ILE A 1 101 ? 4.464 -9.527 -12.642 1.00 98.31 101 ILE A CA 1
ATOM 759 C C . ILE A 1 101 ? 5.430 -8.468 -12.110 1.00 98.31 101 ILE A C 1
ATOM 761 O O . ILE A 1 101 ? 5.804 -8.467 -10.942 1.00 98.31 101 ILE A O 1
ATOM 765 N N . ARG A 1 102 ? 5.873 -7.549 -12.978 1.00 97.81 102 ARG A N 1
ATOM 766 C CA . ARG A 1 102 ? 6.659 -6.382 -12.537 1.00 97.81 102 ARG A CA 1
ATOM 767 C C . ARG A 1 102 ? 5.777 -5.475 -11.681 1.00 97.81 102 ARG A C 1
ATOM 769 O O . ARG A 1 102 ? 4.658 -5.201 -12.103 1.00 97.81 102 ARG A O 1
ATOM 776 N N . ASN A 1 103 ? 6.311 -4.946 -10.578 1.00 96.69 103 ASN A N 1
ATOM 777 C CA . ASN A 1 103 ? 5.569 -4.064 -9.664 1.00 96.69 103 ASN A CA 1
ATOM 778 C C . ASN A 1 103 ? 4.854 -2.924 -10.414 1.00 96.69 103 ASN A C 1
ATOM 780 O O . ASN A 1 103 ? 3.642 -2.773 -10.321 1.00 96.69 103 ASN A O 1
ATOM 784 N N . ARG A 1 104 ? 5.579 -2.237 -11.308 1.00 95.81 104 ARG A N 1
ATOM 785 C CA . ARG A 1 104 ? 5.024 -1.173 -12.161 1.00 95.81 104 ARG A CA 1
ATOM 786 C C . ARG A 1 104 ? 3.776 -1.571 -12.964 1.00 95.81 104 ARG A C 1
ATOM 788 O O . ARG A 1 104 ? 2.922 -0.734 -13.190 1.00 95.81 104 ARG A O 1
ATOM 795 N N . LEU A 1 105 ? 3.667 -2.828 -13.418 1.00 96.88 105 LEU A N 1
ATOM 796 C CA . LEU A 1 105 ? 2.504 -3.277 -14.198 1.00 96.88 105 LEU A CA 1
ATOM 797 C C . LEU A 1 105 ? 1.265 -3.398 -13.315 1.00 96.88 105 LEU A C 1
ATOM 799 O O . LEU A 1 105 ? 0.166 -3.095 -13.767 1.00 96.88 105 LEU A O 1
ATOM 803 N N . PHE A 1 106 ? 1.453 -3.830 -12.067 1.00 97.25 106 PHE A N 1
ATOM 804 C CA . PHE A 1 106 ? 0.383 -3.846 -11.083 1.00 97.25 106 PHE A CA 1
ATOM 805 C C . PHE A 1 106 ? -0.058 -2.420 -10.752 1.00 97.25 106 PHE A C 1
ATOM 807 O O . PHE A 1 106 ? -1.233 -2.104 -10.875 1.00 97.25 106 PHE A O 1
ATOM 814 N N . VAL A 1 107 ? 0.895 -1.544 -10.424 1.00 96.75 107 VAL A N 1
ATOM 815 C CA . VAL A 1 107 ? 0.647 -0.127 -10.109 1.00 96.75 107 VAL A CA 1
ATOM 816 C C . VAL A 1 107 ? -0.127 0.573 -11.234 1.00 96.75 107 VAL A C 1
ATOM 818 O O . VAL A 1 107 ? -1.166 1.177 -10.980 1.00 96.75 107 VAL A O 1
ATOM 821 N N . SER A 1 108 ? 0.301 0.413 -12.494 1.00 96.00 108 SER A N 1
ATOM 822 C CA . SER A 1 108 ? -0.387 1.017 -13.644 1.00 96.00 108 SER A CA 1
ATOM 823 C C . SER A 1 108 ? -1.809 0.495 -13.865 1.00 96.00 108 SER A C 1
ATOM 825 O O . SER A 1 108 ? -2.637 1.241 -14.376 1.00 96.00 108 SER A O 1
ATOM 827 N N . ARG A 1 109 ? -2.124 -0.751 -13.478 1.00 96.62 109 ARG A N 1
ATOM 828 C CA . ARG A 1 109 ? -3.495 -1.293 -13.570 1.00 96.62 109 ARG A CA 1
ATOM 829 C C . ARG A 1 109 ? -4.484 -0.497 -12.713 1.00 96.62 109 ARG A C 1
ATOM 831 O O . ARG A 1 109 ? -5.658 -0.439 -13.055 1.00 96.62 109 ARG A O 1
ATOM 838 N N . TYR A 1 110 ? -4.006 0.086 -11.617 1.00 95.81 110 TYR A N 1
ATOM 839 C CA . TYR A 1 110 ? -4.800 0.899 -10.696 1.00 95.81 110 TYR A CA 1
ATOM 840 C C . TYR A 1 110 ? -4.658 2.404 -10.949 1.00 95.81 110 TYR A C 1
ATOM 842 O O . TYR A 1 110 ? -5.118 3.185 -10.124 1.00 95.81 110 TYR A O 1
ATOM 850 N N . GLU A 1 111 ? -4.021 2.809 -12.056 1.00 96.19 111 GLU A N 1
ATOM 851 C CA . GLU A 1 111 ? -3.823 4.221 -12.420 1.00 96.19 111 GLU A CA 1
ATOM 852 C C . GLU A 1 111 ? -3.161 5.042 -11.298 1.00 96.19 111 GLU A C 1
ATOM 854 O O . GLU A 1 111 ? -3.434 6.225 -11.106 1.00 96.19 111 GLU A O 1
ATOM 859 N N . VAL A 1 112 ? -2.278 4.394 -10.533 1.00 93.31 112 VAL A N 1
ATOM 860 C CA . VAL A 1 112 ? -1.463 5.057 -9.518 1.00 93.31 112 VAL A CA 1
ATOM 861 C C . VAL A 1 112 ? -0.172 5.516 -10.179 1.00 93.31 112 VAL A C 1
ATOM 863 O O . VAL A 1 112 ? 0.529 4.730 -10.819 1.00 93.31 112 VAL A O 1
ATOM 866 N N . PHE A 1 113 ? 0.139 6.796 -10.028 1.00 82.19 113 PHE A N 1
ATOM 867 C CA . PHE A 1 113 ? 1.308 7.428 -10.628 1.00 82.19 113 PHE A CA 1
ATOM 868 C C . PHE A 1 113 ? 2.130 8.124 -9.541 1.00 82.19 113 PHE A C 1
ATOM 870 O O . PHE A 1 113 ? 1.571 8.568 -8.536 1.00 82.19 113 PHE A O 1
ATOM 877 N N . ALA A 1 114 ? 3.444 8.173 -9.753 1.00 66.81 114 ALA A N 1
ATOM 878 C CA . ALA A 1 114 ? 4.381 8.972 -8.968 1.00 66.81 114 ALA A CA 1
ATOM 879 C C . ALA A 1 114 ? 4.515 10.374 -9.576 1.00 66.81 114 ALA A C 1
ATOM 881 O O . ALA A 1 114 ? 4.484 10.466 -10.828 1.00 66.81 114 ALA A O 1
#

Radius of gyration: 22.47 Å; chains: 1; bounding box: 41×30×76 Å

Sequence (114 aa):
MKKSISLLLFGLMFISLGALQAEPASLRQTTDLAADAAIAKRAGVPLMLIFSADNCIYCQRLESEVLNPGIASGQFDNRVLMRYLNIDAGGKINDFDGSRIRNRLFVSRYEVFA

Organism: NCBI:txid2548426

Foldseek 3Di:
DPPPVVVVVVPPPPPCPDPPPPPLVPAAAAQEQLVLVVVCVVLVEEEAEAEDEPPDPVVVCCCPVPVSVCSVVCVCPSHYRYHYYYLPDFAWGQDNVRDTGTSPVVCVVVVHDD